Protein AF-H5SAD4-F1 (afdb_monomer)

Foldseek 3Di:
DFAEEEEAQDPVVVVVVVVVLVCQVVVVHDRGGYDYHHQPNGQVCLLPCVLVVCVVCVVVYQAYEYEHEQPDDPRDPCSQVSVCVVCVVSVNNVGYHYDYDYPPVCLVLLAPDPVNCVVLVNPPDPPHLVVVCVVVVQDPPPDSAGPDSVVSSVVSNVVNVVPDDDPPPPPPDDD

pLDDT: mean 84.0, std 15.16, range [41.88, 98.38]

Radius of gyration: 22.65 Å; Cα contacts (8 Å, |Δi|>4): 213; chains: 1; bounding box: 70×38×54 Å

Solvent-accessible surface area (backbone atoms only — not comparable to full-atom values): 10324 Å² total; per-residue (Å²): 124,40,45,32,38,34,44,22,24,39,71,65,55,42,51,49,53,54,60,55,59,73,38,25,74,86,70,76,45,75,85,67,48,71,48,73,43,65,37,93,58,21,38,69,33,42,71,76,41,40,67,71,65,46,59,84,42,55,92,53,25,70,28,42,36,40,40,32,54,62,84,53,93,88,52,64,95,57,57,54,64,52,48,52,51,49,30,50,76,68,72,34,54,91,47,38,50,73,49,59,45,69,91,51,85,57,51,67,58,49,41,95,53,69,65,45,36,51,77,52,64,45,61,94,49,84,68,49,70,69,57,46,34,37,75,71,68,49,22,58,94,88,50,77,45,43,90,48,55,71,60,47,53,53,51,48,47,49,56,38,62,76,66,51,77,77,82,81,80,80,78,82,80,80,130

Mean predicted aligned error: 12.87 Å

Nearest PDB structures (foldseek):
  7dxq-assembly1_E  TM=5.126E-01  e=1.731E-01  Synechococcus elongatus PCC 7942 = FACHB-805
  8xih-assembly1_B  TM=4.634E-01  e=1.624E-01  Mucilaginibacter paludis DSM 18603
  3lfh-assembly2_D  TM=3.566E-01  e=1.258E-01  Caldanaerobacter subterraneus subsp. tengcongensis MB4
  4tlc-assembly1_F  TM=4.748E-01  e=7.053E-01  Synechococcus elongatus PCC 7942 = FACHB-805
  8vuv-assembly1_A  TM=3.720E-01  e=7.490E+00  Homo sapiens

Sequence (175 aa):
MSDLICLVADKNMEAAMVELLKRPAALGIRQIAVEVVVHPRRDPGVFREGIEFLRPLRDKYGHGLLLLDAAWEGAPQDVQGQLDQALVKAGLSHWARAIVIAPELEAWVWSNSPHVDEALGWSGRQPSLRVWLKQKGLWAANEPKPKNPKAAVKSALYEVKSRAPPPSTGRSRRR

Secondary structure (DSSP, 8-state):
-EEEEEEESSHHHHHHHHHHHT-TTTTTS----EEEEE-TTHHHHHHHHHHHHHGGGTTTEEEEEEEEES-STT--TTHHHHHHHHHHHTT-TTTEEEEEE-S-TTTTTTSS-HHHHHHTT-TT-SS-HHHHHHHTTSS-TT-SS-SSHHHHHHHHHHHHHHTPPPP--------

Structure (mmCIF, N/CA/C/O backbone):
data_AF-H5SAD4-F1
#
_entry.id   AF-H5SAD4-F1
#
loop_
_atom_site.group_PDB
_atom_site.id
_atom_site.type_symbol
_atom_site.label_atom_id
_atom_site.label_alt_id
_atom_site.label_comp_id
_atom_site.label_asym_id
_atom_site.label_entity_id
_atom_site.label_seq_id
_atom_site.pdbx_PDB_ins_code
_atom_site.Cartn_x
_atom_site.Cartn_y
_atom_site.Cartn_z
_atom_site.occupancy
_atom_site.B_iso_or_equiv
_atom_site.auth_seq_id
_atom_site.auth_comp_id
_atom_site.auth_asym_id
_atom_site.auth_atom_id
_atom_site.pdbx_PDB_model_num
ATOM 1 N N . MET A 1 1 ? 5.973 -13.635 -20.952 1.00 68.75 1 MET A N 1
ATOM 2 C CA . MET A 1 1 ? 6.290 -12.415 -20.185 1.00 68.75 1 MET A CA 1
ATOM 3 C C . MET A 1 1 ? 5.005 -12.003 -19.494 1.00 68.75 1 MET A C 1
ATOM 5 O O . MET A 1 1 ? 4.001 -11.883 -20.186 1.00 68.75 1 MET A O 1
ATOM 9 N N . SER A 1 2 ? 4.995 -11.936 -18.164 1.00 90.44 2 SER A N 1
ATOM 10 C CA . SER A 1 2 ? 3.792 -11.579 -17.396 1.00 90.44 2 SER A CA 1
ATOM 11 C C . SER A 1 2 ? 3.628 -10.057 -17.369 1.00 90.44 2 SER A C 1
ATOM 13 O O . SER A 1 2 ? 4.614 -9.329 -17.473 1.00 90.44 2 SER A O 1
ATOM 15 N N . ASP A 1 3 ? 2.402 -9.555 -17.255 1.00 95.44 3 ASP A N 1
ATOM 16 C CA . ASP A 1 3 ? 2.142 -8.113 -17.327 1.00 95.44 3 ASP A CA 1
ATOM 17 C C . ASP A 1 3 ? 2.635 -7.382 -16.067 1.00 95.44 3 ASP A C 1
ATOM 19 O O . ASP A 1 3 ? 3.235 -6.314 -16.176 1.00 95.44 3 ASP A O 1
ATOM 23 N N . LEU A 1 4 ? 2.409 -7.952 -14.878 1.00 96.62 4 LEU A N 1
ATOM 24 C CA . LEU A 1 4 ? 2.641 -7.274 -13.600 1.00 96.62 4 LEU A CA 1
ATOM 25 C C . LEU A 1 4 ? 3.204 -8.223 -12.533 1.00 96.62 4 LEU A C 1
ATOM 27 O O . LEU A 1 4 ? 2.667 -9.309 -12.323 1.00 96.62 4 LEU A O 1
ATOM 31 N N . ILE A 1 5 ? 4.230 -7.771 -11.813 1.00 97.88 5 ILE A N 1
ATOM 32 C CA . ILE A 1 5 ? 4.639 -8.333 -10.518 1.00 97.88 5 ILE A CA 1
ATOM 33 C C . ILE A 1 5 ? 4.241 -7.364 -9.403 1.00 97.88 5 ILE A C 1
ATOM 35 O O . ILE A 1 5 ? 4.571 -6.180 -9.454 1.00 97.88 5 ILE A O 1
ATOM 39 N N . CYS A 1 6 ? 3.534 -7.856 -8.389 1.00 97.81 6 CYS A N 1
ATOM 40 C CA . CYS A 1 6 ? 3.118 -7.073 -7.232 1.00 97.81 6 CYS A CA 1
ATOM 41 C C . CYS A 1 6 ? 3.726 -7.646 -5.949 1.00 97.81 6 CYS A C 1
ATOM 43 O O . CYS A 1 6 ? 3.418 -8.772 -5.564 1.00 97.81 6 CYS A O 1
ATOM 45 N N . LEU A 1 7 ? 4.578 -6.873 -5.278 1.00 98.38 7 LEU A N 1
ATOM 46 C CA . LEU A 1 7 ? 5.078 -7.200 -3.946 1.00 98.38 7 LEU A CA 1
ATOM 47 C C . LEU A 1 7 ? 4.188 -6.525 -2.899 1.00 98.38 7 LEU A C 1
ATOM 49 O O . LEU A 1 7 ? 4.099 -5.297 -2.858 1.00 98.38 7 LEU A O 1
ATOM 53 N N . VAL A 1 8 ? 3.558 -7.329 -2.046 1.00 97.94 8 VAL A N 1
ATOM 54 C CA . VAL A 1 8 ? 2.607 -6.877 -1.023 1.00 97.94 8 VAL A CA 1
ATOM 55 C C . VAL A 1 8 ? 3.108 -7.173 0.390 1.00 97.94 8 VAL A C 1
ATOM 57 O O . VAL A 1 8 ? 3.909 -8.088 0.607 1.00 97.94 8 VAL A O 1
ATOM 60 N N . ALA A 1 9 ? 2.618 -6.421 1.373 1.00 95.44 9 ALA A N 1
ATOM 61 C CA . ALA A 1 9 ? 3.025 -6.578 2.767 1.00 95.44 9 ALA A CA 1
ATOM 62 C C . ALA A 1 9 ? 2.377 -7.773 3.487 1.00 95.44 9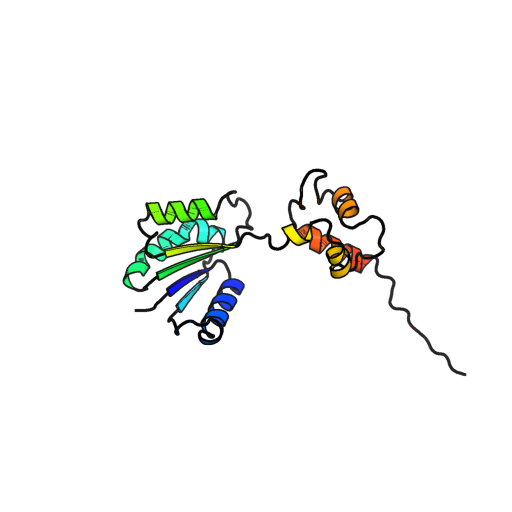 ALA A C 1
ATOM 64 O O . ALA A 1 9 ? 2.989 -8.363 4.379 1.00 95.44 9 ALA A O 1
ATOM 65 N N . ASP A 1 10 ? 1.151 -8.163 3.133 1.00 93.56 10 ASP A N 1
ATOM 66 C CA . ASP A 1 10 ? 0.458 -9.242 3.836 1.00 93.56 10 ASP A CA 1
ATOM 67 C C . ASP A 1 10 ? -0.471 -10.079 2.943 1.00 93.56 10 ASP A C 1
ATOM 69 O O . ASP A 1 10 ? -0.669 -9.822 1.754 1.00 93.56 10 ASP A O 1
ATOM 73 N N . LYS A 1 11 ? -1.039 -11.127 3.548 1.00 91.62 11 LYS A N 1
ATOM 74 C CA . LYS A 1 11 ? -1.951 -12.064 2.885 1.00 91.62 11 LYS A CA 1
ATOM 75 C C . LYS A 1 11 ? -3.326 -11.476 2.571 1.00 91.62 11 LYS A C 1
ATOM 77 O O . LYS A 1 11 ? -3.986 -11.964 1.660 1.00 91.62 11 LYS A O 1
ATOM 82 N N . ASN A 1 12 ? -3.752 -10.435 3.281 1.00 88.25 12 ASN A N 1
ATOM 83 C CA . ASN A 1 12 ? -5.004 -9.755 2.968 1.00 88.25 12 ASN A CA 1
ATOM 84 C C . ASN A 1 12 ? -4.845 -8.929 1.689 1.00 88.25 12 ASN A C 1
ATOM 86 O O . ASN A 1 12 ? -5.708 -8.989 0.818 1.00 88.25 12 ASN A O 1
ATOM 90 N N . MET A 1 13 ? -3.725 -8.214 1.544 1.00 93.62 13 MET A N 1
ATOM 91 C CA . MET A 1 13 ? -3.372 -7.495 0.321 1.00 93.62 13 MET A CA 1
ATOM 92 C C . MET A 1 13 ? -3.187 -8.455 -0.855 1.00 93.62 13 MET A C 1
ATOM 94 O O . MET A 1 13 ? -3.679 -8.173 -1.944 1.00 93.62 13 MET A O 1
ATOM 98 N N . GLU A 1 14 ? -2.541 -9.608 -0.640 1.00 95.81 14 GLU A N 1
ATOM 99 C CA . GLU A 1 14 ? -2.421 -10.651 -1.668 1.00 95.81 14 GLU A CA 1
ATOM 100 C C . GLU A 1 14 ? -3.799 -11.105 -2.155 1.00 95.81 14 GLU A C 1
ATOM 102 O O . GLU A 1 14 ? -4.084 -11.034 -3.350 1.00 95.81 14 GLU A O 1
ATOM 107 N N . ALA A 1 15 ? -4.674 -11.511 -1.230 1.00 90.81 15 ALA A N 1
ATOM 108 C CA . ALA A 1 15 ? -6.022 -11.954 -1.560 1.00 90.81 15 ALA A CA 1
ATOM 109 C C . ALA A 1 15 ? -6.823 -10.856 -2.277 1.00 90.81 15 ALA A C 1
ATOM 111 O O . ALA A 1 15 ? -7.468 -11.129 -3.287 1.00 90.81 15 ALA A O 1
ATOM 112 N N . ALA A 1 16 ? -6.741 -9.609 -1.805 1.00 90.81 16 ALA A N 1
ATOM 113 C CA . ALA A 1 16 ? -7.415 -8.477 -2.428 1.00 90.81 16 ALA A CA 1
ATOM 114 C C . ALA A 1 16 ? -6.942 -8.253 -3.871 1.00 90.81 16 ALA A C 1
ATOM 116 O O . ALA A 1 16 ? -7.773 -8.151 -4.770 1.00 90.81 16 ALA A O 1
ATOM 117 N N . MET A 1 17 ? -5.628 -8.228 -4.112 1.00 93.12 17 MET A N 1
ATOM 118 C CA . MET A 1 17 ? -5.067 -8.034 -5.452 1.00 93.12 17 MET A CA 1
ATOM 119 C C . MET A 1 17 ? -5.424 -9.186 -6.391 1.00 93.12 17 MET A C 1
ATOM 121 O O . MET A 1 17 ? -5.833 -8.950 -7.528 1.00 93.12 17 MET A O 1
ATOM 125 N N . VAL A 1 18 ? -5.325 -10.429 -5.917 1.00 91.88 18 VAL A N 1
ATOM 126 C CA . VAL A 1 18 ? -5.663 -11.615 -6.712 1.00 91.88 18 VAL A CA 1
ATOM 127 C C . VAL A 1 18 ? -7.144 -11.616 -7.098 1.00 91.88 18 VAL A C 1
ATOM 129 O O . VAL A 1 18 ? -7.468 -11.782 -8.272 1.00 91.88 18 VAL A O 1
ATOM 132 N N . GLU A 1 19 ? -8.054 -11.401 -6.148 1.00 91.50 19 GLU A N 1
ATOM 133 C CA . GLU A 1 19 ? -9.496 -11.429 -6.423 1.00 91.50 19 GLU A CA 1
ATOM 134 C C . GLU A 1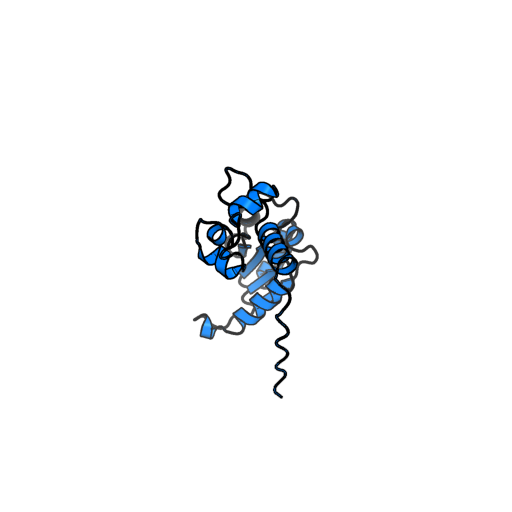 19 ? -9.967 -10.228 -7.253 1.00 91.50 19 GLU A C 1
ATOM 136 O O . GLU A 1 19 ? -10.840 -10.373 -8.112 1.00 91.50 19 GLU A O 1
ATOM 141 N N . LEU A 1 20 ? -9.364 -9.053 -7.058 1.00 90.00 20 LEU A N 1
ATOM 142 C CA . LEU A 1 20 ? -9.660 -7.864 -7.854 1.00 90.00 20 LEU A CA 1
ATOM 143 C C . LEU A 1 20 ? -9.266 -8.070 -9.323 1.00 90.00 20 LEU A C 1
ATOM 145 O O . LEU A 1 20 ? -10.069 -7.837 -10.228 1.00 90.00 20 LEU A O 1
ATOM 149 N N . LEU A 1 21 ? -8.049 -8.560 -9.569 1.00 90.56 21 LEU A N 1
ATOM 150 C CA . LEU A 1 21 ? -7.488 -8.688 -10.918 1.00 90.56 21 LEU A CA 1
ATOM 151 C C . LEU A 1 21 ? -8.024 -9.908 -11.683 1.00 90.56 21 LEU A C 1
ATOM 153 O O . LEU A 1 21 ? -7.925 -9.956 -12.909 1.00 90.56 21 LEU A O 1
ATOM 157 N N . LYS A 1 22 ? -8.699 -10.840 -10.998 1.00 89.25 22 LYS A N 1
ATOM 158 C CA . LYS A 1 22 ? -9.525 -11.888 -11.623 1.00 89.25 22 LYS A CA 1
ATOM 159 C C . LYS A 1 22 ? -10.793 -11.354 -12.296 1.00 89.25 22 LYS A C 1
ATOM 161 O O . LYS A 1 22 ? -11.444 -12.100 -13.026 1.00 89.25 22 LYS A O 1
ATOM 166 N N . ARG A 1 23 ? -11.171 -10.089 -12.072 1.00 90.12 23 ARG A N 1
ATOM 167 C CA . ARG A 1 23 ? -12.424 -9.493 -12.573 1.00 90.12 23 ARG A CA 1
ATOM 168 C C . ARG A 1 23 ? -12.178 -8.335 -13.558 1.00 90.12 23 ARG A C 1
ATOM 170 O O . ARG A 1 23 ? -12.733 -7.254 -13.357 1.00 90.12 23 ARG A O 1
ATOM 177 N N . PRO A 1 24 ? -11.416 -8.529 -14.655 1.00 91.31 24 PRO A N 1
ATOM 178 C CA . PRO A 1 24 ? -11.030 -7.441 -15.561 1.00 91.31 24 PRO A CA 1
ATOM 179 C C . PRO A 1 24 ? -12.234 -6.713 -16.182 1.00 91.31 24 PRO A C 1
ATOM 181 O O . PRO A 1 24 ? -12.224 -5.491 -16.289 1.00 91.31 24 PRO A O 1
ATOM 184 N N . ALA A 1 25 ? -13.319 -7.437 -16.485 1.00 89.94 25 ALA A N 1
ATOM 185 C CA . ALA A 1 25 ? -14.549 -6.848 -17.017 1.00 89.94 25 ALA A CA 1
ATOM 186 C C . ALA A 1 25 ? -15.226 -5.868 -16.040 1.00 89.94 25 ALA A C 1
ATOM 188 O O . ALA A 1 25 ? -15.708 -4.823 -16.462 1.00 89.94 25 ALA A O 1
ATOM 189 N N . ALA A 1 26 ? -15.228 -6.168 -14.735 1.00 90.62 26 ALA A N 1
ATOM 190 C CA . ALA A 1 26 ? -15.792 -5.272 -13.719 1.00 90.62 26 ALA A CA 1
ATOM 191 C C . ALA A 1 26 ? -14.947 -4.002 -13.528 1.00 90.62 26 ALA A C 1
ATOM 193 O O . ALA A 1 26 ? -15.460 -2.977 -13.093 1.00 90.62 26 ALA A O 1
ATOM 194 N N . LEU A 1 27 ? -13.658 -4.082 -13.863 1.00 88.81 27 LEU A N 1
ATOM 195 C CA . LEU A 1 27 ? -12.710 -2.973 -13.823 1.00 88.81 27 LEU A CA 1
ATOM 196 C C . LEU A 1 27 ? -12.656 -2.183 -15.141 1.00 88.81 27 LEU A C 1
ATOM 198 O O . LEU A 1 27 ? -11.978 -1.163 -15.201 1.00 88.81 27 LEU A O 1
ATOM 202 N N . GLY A 1 28 ? -13.330 -2.650 -16.199 1.00 93.06 28 GLY A N 1
ATOM 203 C CA . GLY A 1 28 ? -13.261 -2.033 -17.524 1.00 93.06 28 GLY A CA 1
ATOM 204 C C . GLY A 1 28 ? -11.876 -2.121 -18.176 1.00 93.06 28 GLY A C 1
ATOM 205 O O . GLY A 1 28 ? -11.545 -1.289 -19.018 1.00 93.06 28 GLY A O 1
ATOM 206 N N . ILE A 1 29 ? -11.057 -3.104 -17.791 1.00 92.50 29 ILE A N 1
ATOM 207 C CA . ILE A 1 29 ? -9.709 -3.313 -18.338 1.00 92.50 29 ILE A CA 1
ATOM 208 C C . ILE A 1 29 ? -9.629 -4.629 -19.112 1.00 92.50 29 ILE A C 1
ATOM 210 O O . ILE A 1 29 ? -10.447 -5.534 -18.937 1.00 92.50 29 ILE A O 1
ATOM 214 N N . ARG A 1 30 ? -8.596 -4.767 -19.950 1.00 94.19 30 ARG A N 1
ATOM 215 C CA . ARG A 1 30 ? -8.233 -6.073 -20.514 1.00 94.19 30 ARG A CA 1
ATOM 216 C C . ARG A 1 30 ? -7.761 -7.023 -19.412 1.00 94.19 30 ARG A C 1
ATOM 218 O O . ARG A 1 30 ? -7.295 -6.589 -18.362 1.00 94.19 30 ARG A O 1
ATOM 225 N N . GLN A 1 31 ? -7.790 -8.321 -19.688 1.00 93.25 31 GLN A N 1
ATOM 226 C CA . GLN A 1 31 ? -7.132 -9.288 -18.817 1.00 93.25 31 GLN A CA 1
ATOM 227 C C . GLN A 1 31 ? -5.615 -9.041 -18.783 1.00 93.25 31 GLN A C 1
ATOM 229 O O . GLN A 1 31 ? -4.999 -8.761 -19.817 1.00 93.25 31 GLN A O 1
ATOM 234 N N . ILE A 1 32 ? -5.036 -9.140 -17.586 1.00 93.62 32 ILE A N 1
ATOM 235 C CA . ILE A 1 32 ? -3.598 -9.013 -17.339 1.00 93.62 32 ILE A CA 1
ATOM 236 C C . ILE A 1 32 ? -3.082 -10.243 -16.585 1.00 93.62 32 ILE A C 1
ATOM 238 O O . ILE A 1 32 ? -3.769 -10.777 -15.713 1.00 93.62 32 ILE A O 1
ATOM 242 N N . ALA A 1 33 ? -1.880 -10.703 -16.927 1.00 94.25 33 ALA A N 1
ATOM 243 C CA . ALA A 1 33 ? -1.177 -11.767 -16.219 1.00 94.25 33 ALA A CA 1
ATOM 244 C C . ALA A 1 33 ? -0.401 -11.176 -15.034 1.00 94.25 33 ALA A C 1
ATOM 246 O O . ALA A 1 33 ? 0.531 -10.394 -15.229 1.00 94.25 33 ALA A O 1
ATOM 247 N N . VAL A 1 34 ? -0.787 -11.549 -13.814 1.00 94.75 34 VAL A N 1
ATOM 248 C CA . VAL A 1 34 ? -0.264 -10.942 -12.583 1.00 94.75 34 VAL A CA 1
ATOM 249 C C . VAL A 1 34 ? 0.300 -12.006 -11.663 1.00 94.75 34 VAL A C 1
ATOM 251 O O . VAL A 1 34 ? -0.361 -13.006 -11.390 1.00 94.75 34 VAL A O 1
ATOM 254 N N . GLU A 1 35 ? 1.497 -11.752 -11.151 1.00 96.88 35 GLU A N 1
ATOM 255 C CA . GLU A 1 35 ? 2.071 -12.488 -10.032 1.00 96.88 35 GLU A CA 1
ATOM 256 C C . GLU A 1 35 ? 2.059 -11.596 -8.790 1.00 96.88 35 GLU A C 1
ATOM 258 O O . GLU A 1 35 ? 2.417 -10.418 -8.858 1.00 96.88 35 GLU A O 1
ATOM 263 N N . VAL A 1 36 ? 1.621 -12.144 -7.658 1.00 97.12 36 VAL A N 1
ATOM 264 C CA . VAL A 1 36 ? 1.588 -11.435 -6.376 1.00 97.12 36 VAL A CA 1
ATOM 265 C C . VAL A 1 36 ? 2.456 -12.192 -5.382 1.00 97.12 36 VAL A C 1
ATOM 267 O O . VAL A 1 36 ? 2.298 -13.399 -5.213 1.00 97.12 36 VAL A O 1
ATOM 270 N N . VAL A 1 37 ? 3.377 -11.485 -4.733 1.00 97.81 37 VAL A N 1
ATOM 271 C CA . VAL A 1 37 ? 4.323 -12.046 -3.766 1.00 97.81 37 VAL A CA 1
ATOM 272 C C . VAL A 1 37 ? 4.171 -11.310 -2.446 1.00 97.81 37 VAL A C 1
ATOM 274 O O . VAL A 1 37 ? 4.182 -10.083 -2.406 1.00 97.81 37 VAL A O 1
ATOM 277 N N . VAL A 1 38 ? 4.061 -12.054 -1.347 1.00 98.00 38 VAL A N 1
ATOM 278 C CA . VAL A 1 38 ? 4.033 -11.477 0.002 1.00 98.00 38 VAL A CA 1
ATOM 279 C C . VAL A 1 38 ? 5.450 -11.371 0.539 1.00 98.00 38 VAL A C 1
ATOM 281 O O . VAL A 1 38 ? 6.169 -12.369 0.616 1.00 98.00 38 VAL A O 1
ATOM 284 N N . HIS A 1 39 ? 5.846 -10.175 0.964 1.00 97.75 39 HIS A N 1
ATOM 285 C CA . HIS A 1 39 ? 7.149 -9.983 1.577 1.00 97.75 39 HIS A CA 1
ATOM 286 C C . HIS A 1 39 ? 7.182 -10.589 2.996 1.00 97.75 39 HIS A C 1
ATOM 288 O O . HIS A 1 39 ? 6.336 -10.250 3.829 1.00 97.75 39 HIS A O 1
ATOM 294 N N . PRO A 1 40 ? 8.182 -11.422 3.352 1.00 94.75 40 PRO A N 1
ATOM 295 C CA . PRO A 1 40 ? 8.218 -12.115 4.648 1.00 94.75 40 PRO A CA 1
ATOM 296 C C . PRO A 1 40 ? 8.313 -11.156 5.8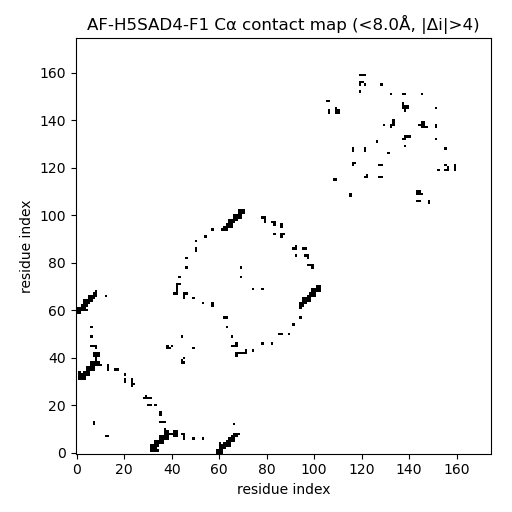43 1.00 94.75 40 PRO A C 1
ATOM 298 O O . PRO A 1 40 ? 7.863 -11.470 6.943 1.00 94.75 40 PRO A O 1
ATOM 301 N N . ARG A 1 41 ? 8.882 -9.964 5.623 1.00 95.31 41 ARG A N 1
ATOM 302 C CA . ARG A 1 41 ? 9.025 -8.904 6.634 1.00 95.31 41 ARG A CA 1
ATOM 303 C C . ARG A 1 41 ? 7.937 -7.828 6.593 1.00 95.31 41 ARG A C 1
ATOM 305 O O . ARG A 1 41 ? 8.137 -6.768 7.179 1.00 95.31 41 ARG A O 1
ATOM 312 N N . ARG A 1 42 ? 6.805 -8.101 5.935 1.00 94.62 42 ARG A N 1
ATOM 313 C CA . ARG A 1 42 ? 5.632 -7.211 5.869 1.00 94.62 42 ARG A CA 1
ATOM 314 C C . ARG A 1 42 ? 5.972 -5.793 5.399 1.00 94.62 42 ARG A C 1
ATOM 316 O O . ARG A 1 42 ? 6.917 -5.641 4.625 1.00 94.62 42 ARG A O 1
ATOM 323 N N . ASP A 1 43 ? 5.242 -4.777 5.862 1.00 95.00 43 ASP A N 1
ATOM 324 C CA . ASP A 1 43 ? 5.397 -3.375 5.454 1.00 95.00 43 ASP A CA 1
ATOM 325 C C . ASP A 1 43 ? 6.832 -2.851 5.623 1.00 95.00 43 ASP A C 1
ATOM 327 O O . ASP A 1 43 ? 7.373 -2.328 4.647 1.00 95.00 43 ASP A O 1
ATOM 331 N N . PRO A 1 44 ? 7.534 -3.073 6.761 1.00 95.69 44 PRO A N 1
ATOM 332 C CA . PRO A 1 44 ? 8.933 -2.660 6.888 1.00 95.69 44 PRO A CA 1
ATOM 333 C C . PRO A 1 44 ? 9.844 -3.306 5.842 1.00 95.69 44 PRO A C 1
ATOM 335 O O . PRO A 1 44 ? 10.812 -2.694 5.394 1.00 95.69 44 PRO A O 1
ATOM 338 N N . GLY A 1 45 ? 9.559 -4.555 5.473 1.00 96.62 45 GLY A N 1
ATOM 339 C CA . GLY A 1 45 ? 10.306 -5.277 4.456 1.00 96.62 45 GLY A CA 1
ATOM 340 C C . GLY A 1 45 ? 10.038 -4.760 3.046 1.00 96.62 45 GLY A C 1
ATOM 341 O O . GLY A 1 45 ? 10.987 -4.474 2.324 1.00 96.62 45 GLY A O 1
ATOM 342 N N . VAL A 1 46 ? 8.768 -4.553 2.682 1.00 97.12 46 VAL A N 1
ATOM 343 C CA . VAL A 1 46 ? 8.400 -3.930 1.399 1.00 97.12 46 VAL A CA 1
ATOM 344 C C . VAL A 1 46 ? 9.046 -2.549 1.277 1.00 97.12 46 VAL A C 1
ATOM 346 O O . VAL A 1 46 ? 9.640 -2.242 0.247 1.00 97.12 46 VAL A O 1
ATOM 349 N N . PHE A 1 47 ? 9.001 -1.748 2.345 1.00 97.69 47 PHE A N 1
ATOM 350 C CA . PHE A 1 47 ? 9.584 -0.410 2.372 1.00 97.69 47 PHE A CA 1
ATOM 351 C C . PHE A 1 47 ? 11.107 -0.417 2.184 1.00 97.69 47 PHE A C 1
ATOM 353 O O . PHE A 1 47 ? 11.641 0.352 1.388 1.00 97.69 47 PHE A O 1
ATOM 360 N N . ARG A 1 48 ? 11.821 -1.279 2.918 1.00 97.00 48 ARG A N 1
ATOM 361 C CA . ARG A 1 48 ? 13.293 -1.278 2.930 1.00 97.00 48 ARG A CA 1
ATOM 362 C C . ARG A 1 48 ? 13.911 -2.025 1.752 1.00 97.00 48 ARG A C 1
ATOM 364 O O . ARG A 1 48 ? 15.030 -1.708 1.367 1.00 97.00 48 ARG A O 1
ATOM 371 N N . GLU A 1 49 ? 13.220 -3.026 1.213 1.00 97.69 49 GLU A N 1
ATOM 372 C CA . GLU A 1 49 ? 13.834 -4.032 0.331 1.00 97.69 49 GLU A CA 1
ATOM 373 C C . GLU A 1 49 ? 13.052 -4.262 -0.954 1.00 97.69 49 GLU A C 1
ATOM 375 O O . GLU A 1 49 ? 13.564 -4.902 -1.869 1.00 97.69 49 GLU A O 1
ATOM 380 N N . GLY A 1 50 ? 11.843 -3.705 -1.071 1.00 97.44 50 GLY A N 1
ATOM 381 C CA . GLY A 1 50 ? 10.989 -3.916 -2.235 1.00 97.44 50 GLY A CA 1
ATOM 382 C C . GLY A 1 50 ? 11.638 -3.486 -3.550 1.00 97.44 50 GLY A C 1
ATOM 383 O O . GLY A 1 50 ? 11.471 -4.154 -4.566 1.00 97.44 50 GLY A O 1
ATOM 384 N N . ILE A 1 51 ? 12.438 -2.417 -3.536 1.00 97.44 51 ILE A N 1
ATOM 385 C CA . ILE A 1 51 ? 13.156 -1.938 -4.726 1.00 97.44 51 ILE A CA 1
ATOM 386 C C . ILE A 1 51 ? 14.186 -2.963 -5.207 1.00 97.44 51 ILE A C 1
ATOM 388 O O . ILE A 1 51 ? 14.208 -3.309 -6.389 1.00 97.44 51 ILE A O 1
ATOM 392 N N . GLU A 1 52 ? 15.009 -3.480 -4.295 1.00 97.44 52 GLU A N 1
ATOM 393 C CA . GLU A 1 52 ? 16.023 -4.486 -4.623 1.00 97.44 52 GLU A CA 1
ATOM 394 C C . GLU A 1 52 ? 15.390 -5.836 -4.968 1.00 97.44 52 GLU A C 1
ATOM 396 O O . GLU A 1 52 ? 15.894 -6.541 -5.839 1.00 97.44 52 GLU A O 1
ATOM 401 N N . PHE A 1 53 ? 14.239 -6.159 -4.372 1.00 97.69 53 PHE A N 1
ATOM 402 C CA . PHE A 1 53 ? 13.437 -7.318 -4.754 1.00 97.69 53 PHE A CA 1
ATOM 403 C C . PHE A 1 53 ? 12.929 -7.220 -6.203 1.00 97.69 53 PHE A C 1
ATOM 405 O O . PHE A 1 53 ? 13.005 -8.192 -6.953 1.00 97.69 53 PHE A O 1
ATOM 412 N N . LEU A 1 54 ? 12.416 -6.055 -6.616 1.00 96.75 54 LEU A N 1
ATOM 413 C CA . LEU A 1 54 ? 11.839 -5.874 -7.951 1.00 96.75 54 LEU A CA 1
ATOM 414 C C . LEU A 1 54 ? 12.889 -5.729 -9.058 1.00 96.75 54 LEU A C 1
ATOM 416 O O . LEU A 1 54 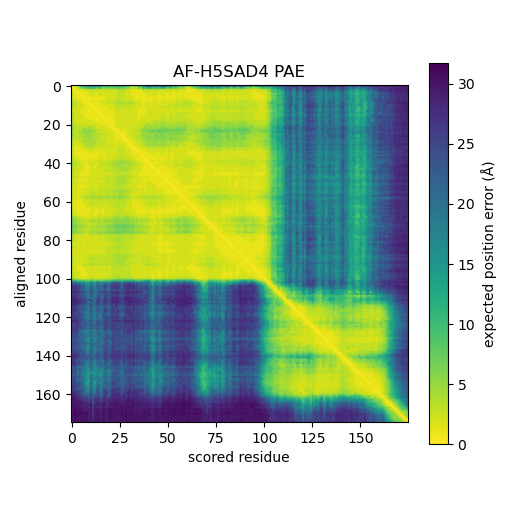? 12.643 -6.155 -10.187 1.00 96.75 54 LEU A O 1
ATOM 420 N N . ARG A 1 55 ? 14.054 -5.140 -8.763 1.00 96.00 55 ARG A N 1
ATOM 421 C CA . ARG A 1 55 ? 15.115 -4.862 -9.746 1.00 96.00 55 ARG A CA 1
ATOM 422 C C . ARG A 1 55 ? 15.463 -6.054 -10.662 1.00 96.00 55 ARG A C 1
ATOM 424 O O . ARG A 1 55 ? 15.454 -5.853 -11.877 1.00 96.00 55 ARG A O 1
ATOM 431 N N . PRO A 1 56 ? 15.729 -7.279 -10.162 1.00 96.38 56 PRO A N 1
ATOM 432 C CA . PRO A 1 56 ? 16.073 -8.421 -11.017 1.00 96.38 56 PRO A CA 1
ATOM 433 C C . PRO A 1 56 ? 14.892 -8.978 -11.829 1.00 96.38 56 PRO A C 1
ATOM 435 O O . PRO A 1 56 ? 15.080 -9.862 -12.664 1.00 96.38 56 PRO A O 1
ATOM 438 N N . LEU A 1 57 ? 13.667 -8.509 -11.582 1.00 96.31 57 LEU A N 1
ATOM 439 C CA . LEU A 1 57 ? 12.453 -8.989 -12.244 1.00 96.31 57 LEU A CA 1
ATOM 440 C C . LEU A 1 57 ? 12.049 -8.120 -13.443 1.00 96.31 57 LEU A C 1
ATOM 442 O O . LEU A 1 57 ? 11.142 -8.496 -14.185 1.00 96.31 57 LEU A O 1
ATOM 446 N N . ARG A 1 58 ? 12.748 -7.004 -13.680 1.00 94.50 58 ARG A N 1
ATOM 447 C CA . ARG A 1 58 ? 12.453 -6.050 -14.758 1.00 94.50 58 ARG A CA 1
ATOM 448 C C . ARG A 1 58 ? 12.336 -6.692 -16.140 1.00 94.50 58 ARG A C 1
ATOM 450 O O . ARG A 1 58 ? 11.450 -6.324 -16.900 1.00 94.50 58 ARG A O 1
ATOM 457 N N . ASP A 1 59 ? 13.187 -7.664 -16.450 1.00 94.00 59 ASP A N 1
ATOM 458 C CA . ASP A 1 59 ? 13.201 -8.305 -17.773 1.00 94.00 59 ASP A CA 1
ATOM 459 C C . ASP A 1 59 ? 12.185 -9.455 -17.896 1.00 94.00 59 ASP A C 1
ATOM 461 O O . ASP A 1 59 ? 12.019 -10.038 -18.966 1.00 94.00 59 ASP A O 1
ATOM 465 N N . LYS A 1 60 ? 11.495 -9.808 -16.802 1.00 95.81 60 LYS A N 1
ATOM 466 C CA . LYS A 1 60 ? 10.497 -10.892 -16.757 1.00 95.81 60 LYS A CA 1
ATOM 467 C C . LYS A 1 60 ? 9.057 -10.380 -16.784 1.00 95.81 60 LYS A C 1
ATOM 469 O O . LYS A 1 60 ? 8.164 -11.115 -17.223 1.00 95.81 60 LYS A O 1
ATOM 474 N N . TYR A 1 61 ? 8.844 -9.141 -16.339 1.00 97.62 61 TYR A N 1
ATOM 475 C CA . TYR A 1 61 ? 7.527 -8.531 -16.180 1.00 97.62 61 TYR A CA 1
ATOM 476 C C . TYR A 1 61 ? 7.432 -7.186 -16.895 1.00 97.62 61 TYR A C 1
ATOM 478 O O . TYR A 1 61 ? 8.375 -6.397 -16.880 1.00 97.62 61 TYR A O 1
ATOM 486 N N . GLY A 1 62 ? 6.262 -6.893 -17.463 1.00 96.94 62 GLY A N 1
ATOM 487 C CA . GLY A 1 62 ? 5.992 -5.599 -18.093 1.00 96.94 62 GLY A CA 1
ATOM 488 C C . GLY A 1 62 ? 6.051 -4.429 -17.109 1.00 96.94 62 GLY A C 1
ATOM 489 O O . GLY A 1 62 ? 6.553 -3.366 -17.464 1.00 96.94 62 GLY A O 1
ATOM 490 N N . HIS A 1 63 ? 5.600 -4.646 -15.869 1.00 97.88 63 HIS A N 1
ATOM 491 C CA . HIS A 1 63 ? 5.550 -3.638 -14.810 1.00 97.88 63 HIS A CA 1
ATOM 492 C C . HIS A 1 63 ? 5.775 -4.228 -13.414 1.00 97.88 63 HIS A C 1
ATOM 494 O O . HIS A 1 63 ? 5.522 -5.412 -13.174 1.00 97.88 63 HIS A O 1
ATOM 500 N N . GLY A 1 64 ? 6.192 -3.370 -12.478 1.00 97.81 64 GLY A N 1
ATOM 501 C CA . GLY A 1 64 ? 6.317 -3.693 -11.054 1.00 97.81 64 GLY A CA 1
ATOM 502 C C . GLY A 1 64 ? 5.423 -2.828 -10.162 1.00 97.81 64 GLY A C 1
ATOM 503 O O . GLY A 1 64 ? 5.218 -1.643 -10.421 1.00 97.81 64 GLY A O 1
ATOM 504 N N . LEU A 1 65 ? 4.909 -3.398 -9.077 1.00 98.25 65 LEU A N 1
ATOM 505 C CA . LEU A 1 65 ? 4.113 -2.680 -8.085 1.00 98.25 65 LEU A CA 1
ATOM 506 C C . LEU A 1 65 ? 4.546 -3.059 -6.667 1.00 98.25 65 LEU A C 1
ATOM 508 O O . LEU A 1 65 ? 4.600 -4.239 -6.330 1.00 98.25 65 LEU A O 1
ATOM 512 N N . LEU A 1 66 ? 4.816 -2.059 -5.832 1.00 98.31 66 LEU A N 1
ATOM 513 C CA . LEU A 1 66 ? 4.945 -2.211 -4.383 1.00 98.31 66 LEU A CA 1
ATOM 514 C C . LEU A 1 66 ? 3.641 -1.763 -3.720 1.00 98.31 66 LEU A C 1
ATOM 516 O O . LEU A 1 66 ? 3.147 -0.683 -4.040 1.00 98.31 66 LEU A O 1
ATOM 520 N N . LEU A 1 67 ? 3.105 -2.562 -2.799 1.00 97.19 67 LEU A N 1
ATOM 521 C CA . LEU A 1 67 ? 1.894 -2.239 -2.044 1.00 97.19 67 LEU A CA 1
ATOM 522 C C . LEU A 1 67 ? 2.104 -2.517 -0.551 1.00 97.19 67 LEU A C 1
ATOM 524 O O . LEU A 1 67 ? 2.438 -3.635 -0.156 1.00 97.19 67 LEU A O 1
ATOM 528 N N . LEU A 1 68 ? 1.911 -1.494 0.274 1.00 95.31 68 LEU A N 1
ATOM 529 C CA . LEU A 1 68 ? 2.098 -1.549 1.725 1.00 95.31 68 LEU A CA 1
ATOM 530 C C . LEU A 1 68 ? 1.241 -0.498 2.430 1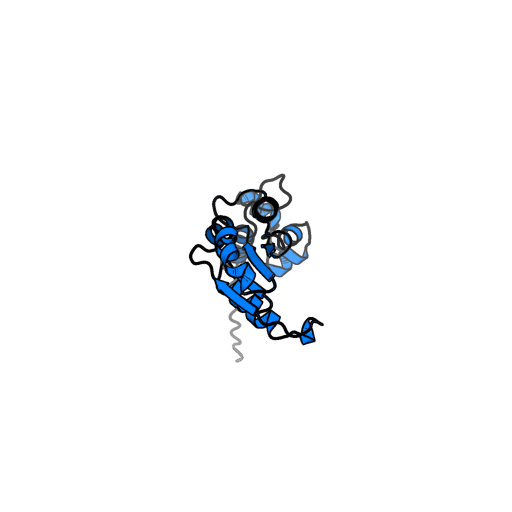.00 95.31 68 LEU A C 1
ATOM 532 O O . LEU A 1 68 ? 0.834 0.482 1.811 1.00 95.31 68 LEU A O 1
ATOM 536 N N . ASP A 1 69 ? 0.995 -0.685 3.721 1.00 91.31 69 ASP A N 1
ATOM 537 C CA . ASP A 1 69 ? 0.377 0.310 4.598 1.00 91.31 69 ASP A CA 1
ATOM 538 C C . ASP A 1 69 ? 1.483 1.049 5.359 1.00 91.31 69 ASP A C 1
ATOM 540 O O . ASP A 1 69 ? 2.448 0.422 5.776 1.00 91.31 69 ASP A O 1
ATOM 544 N N . ALA A 1 70 ? 1.347 2.360 5.576 1.00 88.62 70 ALA A N 1
ATOM 545 C CA . ALA A 1 70 ? 2.240 3.155 6.429 1.00 88.62 70 ALA A CA 1
ATOM 546 C C . ALA A 1 70 ? 2.117 2.852 7.945 1.00 88.62 70 ALA A C 1
ATOM 548 O O . ALA A 1 70 ? 2.820 3.452 8.759 1.00 88.62 70 ALA A O 1
ATOM 549 N N . ALA A 1 71 ? 1.227 1.943 8.355 1.00 85.06 71 ALA A N 1
ATOM 550 C CA . ALA A 1 71 ? 0.906 1.644 9.751 1.00 85.06 71 ALA A CA 1
ATOM 551 C C . ALA A 1 71 ? 1.867 0.655 10.451 1.00 85.06 71 ALA A C 1
ATOM 553 O O . ALA A 1 71 ? 1.435 -0.393 10.942 1.00 85.06 71 ALA A O 1
ATOM 554 N N . TRP A 1 72 ? 3.157 0.985 10.579 1.00 86.50 72 TRP A N 1
ATOM 555 C CA . TRP A 1 72 ? 4.101 0.179 11.372 1.00 86.50 72 TRP A CA 1
ATOM 556 C C . TRP A 1 72 ? 4.989 1.011 12.308 1.00 86.50 72 TRP A C 1
ATOM 558 O O . TRP A 1 72 ? 5.161 2.220 12.155 1.00 86.50 72 TRP A O 1
ATOM 568 N N . GLU A 1 73 ? 5.563 0.355 13.318 1.00 82.25 73 GLU A N 1
ATOM 569 C CA . GLU A 1 73 ? 6.437 1.014 14.291 1.00 82.25 73 GLU A CA 1
ATOM 570 C C . GLU A 1 73 ? 7.741 1.498 13.638 1.00 82.25 73 GLU A C 1
ATOM 572 O O . GLU A 1 73 ? 8.474 0.726 13.017 1.00 82.25 73 GLU A O 1
ATOM 577 N N . GLY A 1 74 ? 8.038 2.791 13.782 1.00 85.12 74 GLY A N 1
ATOM 578 C CA . GLY A 1 74 ? 9.202 3.409 13.146 1.00 85.12 74 GLY A CA 1
ATOM 579 C C . GLY A 1 74 ? 9.031 3.664 11.645 1.00 85.12 74 GLY A C 1
ATOM 580 O O . GLY A 1 74 ? 10.030 3.872 10.953 1.00 85.12 74 GLY A O 1
ATOM 581 N N . ALA A 1 75 ? 7.797 3.641 11.128 1.00 87.38 75 ALA A N 1
ATOM 582 C CA . ALA A 1 75 ? 7.502 4.137 9.789 1.00 87.38 75 ALA A CA 1
ATOM 583 C C . ALA A 1 75 ? 7.909 5.617 9.663 1.00 87.38 75 ALA A C 1
ATOM 585 O O . ALA A 1 75 ? 7.585 6.419 10.548 1.00 87.38 75 ALA A O 1
ATOM 586 N N . PRO A 1 76 ? 8.615 6.011 8.589 1.00 87.00 76 PRO A N 1
ATOM 587 C CA . PRO A 1 76 ? 8.840 7.420 8.300 1.00 87.00 76 PRO A CA 1
ATOM 588 C C . PRO A 1 76 ? 7.524 8.175 8.078 1.00 87.00 76 PRO A C 1
ATOM 590 O O . PRO A 1 76 ? 6.531 7.589 7.662 1.00 87.00 76 PRO A O 1
ATOM 593 N N . GLN A 1 77 ? 7.529 9.495 8.290 1.00 80.88 77 GLN A N 1
ATOM 594 C CA . GLN A 1 77 ? 6.335 10.323 8.062 1.00 80.88 77 GLN A CA 1
ATOM 595 C C . GLN A 1 77 ? 5.876 10.331 6.597 1.00 80.88 77 GLN A C 1
ATOM 597 O O . GLN A 1 77 ? 4.680 10.395 6.337 1.00 80.88 77 GLN A O 1
ATOM 602 N N . ASP A 1 78 ? 6.817 10.255 5.653 1.00 88.44 78 ASP A N 1
ATOM 603 C CA . ASP A 1 78 ? 6.545 10.278 4.214 1.00 88.44 78 ASP A CA 1
ATOM 604 C C . ASP A 1 78 ? 7.073 9.007 3.537 1.00 88.44 78 ASP A C 1
ATOM 606 O O . ASP A 1 78 ? 8.104 8.999 2.865 1.00 88.44 78 ASP A O 1
ATOM 610 N N . VAL A 1 79 ? 6.382 7.892 3.775 1.00 93.00 79 VAL A N 1
ATOM 611 C CA . VAL A 1 79 ? 6.718 6.594 3.170 1.00 93.00 79 VAL A CA 1
ATOM 612 C C . VAL A 1 79 ? 6.603 6.646 1.641 1.00 93.00 79 VAL A C 1
ATOM 614 O O . VAL A 1 79 ? 7.478 6.131 0.945 1.00 93.00 79 VAL A O 1
ATOM 617 N N . GLN A 1 80 ? 5.541 7.273 1.121 1.00 94.69 80 GLN A N 1
ATOM 618 C CA . GLN A 1 80 ? 5.258 7.346 -0.315 1.00 94.69 80 GLN A CA 1
ATOM 619 C C . GLN A 1 80 ? 6.355 8.123 -1.044 1.00 94.69 80 GLN A C 1
ATOM 621 O O . GLN A 1 80 ? 6.978 7.581 -1.956 1.00 94.69 80 GLN A O 1
ATOM 626 N N . GLY A 1 81 ? 6.660 9.345 -0.596 1.00 94.81 81 GLY A N 1
ATOM 627 C CA . GLY A 1 81 ? 7.689 10.170 -1.221 1.00 94.81 81 GLY A CA 1
ATOM 628 C C . GLY A 1 81 ? 9.075 9.529 -1.157 1.00 94.81 81 GLY A C 1
ATOM 629 O O . GLY A 1 81 ? 9.838 9.612 -2.122 1.00 94.81 81 GLY A O 1
ATOM 630 N N . GLN A 1 82 ? 9.399 8.817 -0.073 1.00 96.88 82 GLN A N 1
ATOM 631 C CA . GLN A 1 82 ? 10.665 8.084 0.024 1.00 96.88 82 GLN A CA 1
ATOM 632 C C . GLN A 1 82 ? 10.756 6.918 -0.965 1.00 96.88 82 GLN A C 1
ATOM 634 O O . GLN A 1 82 ? 11.800 6.750 -1.600 1.00 96.88 82 GLN A O 1
ATOM 639 N N . LEU A 1 83 ? 9.685 6.139 -1.139 1.00 97.75 83 LEU A N 1
ATOM 640 C CA . LEU A 1 83 ? 9.659 5.057 -2.126 1.00 97.75 83 LEU A CA 1
ATOM 641 C C . LEU A 1 83 ? 9.699 5.584 -3.562 1.00 97.75 83 LEU A C 1
ATOM 643 O O . LEU A 1 83 ? 10.435 5.036 -4.383 1.00 97.75 83 LEU A O 1
ATOM 647 N N . ASP A 1 84 ? 8.989 6.670 -3.859 1.00 97.25 84 ASP A N 1
ATOM 648 C CA . ASP A 1 84 ? 9.013 7.294 -5.185 1.00 97.25 84 ASP A CA 1
ATOM 649 C C . ASP A 1 84 ? 10.416 7.813 -5.530 1.00 97.25 84 ASP A C 1
ATOM 651 O O . ASP A 1 84 ? 10.941 7.547 -6.616 1.00 97.25 84 ASP A O 1
ATOM 655 N N . GLN A 1 85 ? 11.088 8.474 -4.583 1.00 97.81 85 GLN A N 1
ATOM 656 C CA . GLN A 1 85 ? 12.482 8.887 -4.756 1.00 97.81 85 GLN A CA 1
ATOM 657 C C . GLN A 1 85 ? 13.426 7.690 -4.913 1.00 97.81 85 GLN A C 1
ATOM 659 O O . GLN A 1 85 ? 14.356 7.751 -5.719 1.00 97.81 85 GLN A O 1
ATOM 664 N N . ALA A 1 86 ? 13.212 6.604 -4.166 1.00 97.62 86 ALA A N 1
ATOM 665 C CA . ALA A 1 86 ? 14.016 5.392 -4.285 1.00 97.62 86 ALA A CA 1
ATOM 666 C C . ALA A 1 86 ? 13.845 4.727 -5.662 1.00 97.62 86 ALA A C 1
ATOM 668 O O . ALA A 1 86 ? 14.840 4.342 -6.275 1.00 97.62 86 ALA A O 1
ATOM 669 N N . LEU A 1 87 ? 12.619 4.672 -6.195 1.00 98.00 87 LEU A N 1
ATOM 670 C CA . LEU A 1 87 ? 12.335 4.194 -7.552 1.00 98.00 87 LEU A CA 1
ATOM 671 C C . LEU A 1 87 ? 13.043 5.038 -8.617 1.00 98.00 87 LEU A C 1
ATOM 673 O O . LEU A 1 87 ? 13.620 4.480 -9.551 1.00 98.00 87 LEU A O 1
ATOM 677 N N . VAL A 1 88 ? 13.029 6.368 -8.478 1.00 97.94 88 VAL A N 1
ATOM 678 C CA . VAL A 1 88 ? 13.741 7.276 -9.394 1.00 97.94 88 VAL A CA 1
ATOM 679 C C . VAL A 1 88 ? 15.247 7.037 -9.328 1.00 97.94 88 VAL A C 1
ATOM 681 O O . VAL A 1 88 ? 15.877 6.839 -10.363 1.00 97.94 88 VAL A O 1
ATOM 684 N N . LYS A 1 89 ? 15.824 6.992 -8.121 1.00 97.69 89 LYS A N 1
ATOM 685 C CA . LYS A 1 89 ? 17.262 6.746 -7.920 1.00 97.69 89 LYS A CA 1
ATOM 686 C C . LYS A 1 89 ? 17.706 5.388 -8.465 1.00 97.69 89 LYS A C 1
ATOM 688 O O . LYS A 1 89 ? 18.806 5.280 -8.993 1.00 97.69 89 LYS A O 1
ATOM 693 N N . ALA A 1 90 ? 16.853 4.371 -8.367 1.00 96.62 90 ALA A N 1
ATOM 694 C CA . ALA A 1 90 ? 17.108 3.044 -8.919 1.00 96.62 90 ALA A CA 1
ATOM 695 C C . ALA A 1 90 ? 16.886 2.954 -10.442 1.00 96.62 90 ALA A C 1
ATOM 697 O O . ALA A 1 90 ? 17.121 1.896 -11.025 1.00 96.62 90 ALA A O 1
ATOM 698 N N . GLY A 1 91 ? 16.409 4.022 -11.094 1.00 97.31 91 GLY A N 1
ATOM 699 C CA . GLY A 1 91 ? 16.060 4.002 -12.515 1.00 97.31 91 GLY A CA 1
ATOM 700 C C . GLY A 1 91 ? 14.907 3.045 -12.829 1.00 97.31 91 GLY A C 1
ATOM 701 O O . GLY A 1 91 ? 14.884 2.447 -13.900 1.00 97.31 91 GLY A O 1
ATOM 702 N N . LEU A 1 92 ? 13.983 2.851 -11.884 1.00 97.38 92 LEU A N 1
ATOM 703 C CA . LEU A 1 92 ? 12.816 1.974 -12.017 1.00 97.38 92 LEU A CA 1
ATOM 704 C C . LEU A 1 92 ? 11.500 2.754 -12.100 1.00 97.38 92 LEU A C 1
ATOM 706 O O . LEU A 1 92 ? 10.458 2.154 -12.341 1.00 97.38 92 LEU A O 1
ATOM 710 N N . SER A 1 93 ? 11.518 4.079 -11.944 1.00 96.62 93 SER A N 1
ATOM 711 C CA . SER A 1 93 ? 10.317 4.926 -11.933 1.00 96.62 93 SER A CA 1
ATOM 712 C C . SER A 1 93 ? 9.555 4.987 -13.261 1.00 96.62 93 SER A C 1
ATOM 714 O O . SER A 1 93 ? 8.441 5.498 -13.293 1.00 96.62 93 SER A O 1
ATOM 716 N N . HIS A 1 94 ? 10.081 4.477 -14.373 1.00 96.38 94 HIS A N 1
ATOM 717 C CA . HIS A 1 94 ? 9.314 4.316 -15.619 1.00 96.38 94 HIS A CA 1
ATOM 718 C C . HIS A 1 94 ? 8.604 2.960 -15.714 1.00 96.38 94 HIS A C 1
ATOM 720 O O . HIS A 1 94 ? 7.695 2.804 -16.521 1.00 96.38 94 HIS A O 1
ATOM 726 N N . TRP A 1 95 ? 9.012 1.987 -14.899 1.00 98.00 95 TRP A N 1
ATOM 727 C CA . TRP A 1 95 ? 8.567 0.595 -14.982 1.00 98.00 95 TRP A CA 1
ATOM 728 C C . TRP A 1 95 ? 7.766 0.151 -13.752 1.00 98.00 95 TRP A C 1
ATOM 730 O O . TRP A 1 95 ? 6.809 -0.612 -13.889 1.00 98.00 95 TRP A O 1
ATOM 740 N N . ALA A 1 96 ? 8.111 0.661 -12.569 1.00 98.19 96 ALA A N 1
ATOM 741 C CA . ALA A 1 96 ? 7.467 0.330 -11.309 1.00 98.19 96 ALA A CA 1
ATOM 742 C C . ALA A 1 96 ? 6.813 1.534 -10.616 1.00 98.19 96 ALA A C 1
ATOM 744 O O . ALA A 1 96 ? 7.159 2.697 -10.855 1.00 98.19 96 ALA A O 1
ATOM 745 N N . ARG A 1 97 ? 5.847 1.240 -9.743 1.00 98.19 97 ARG A N 1
ATOM 746 C CA . ARG A 1 97 ? 5.187 2.202 -8.848 1.00 98.19 97 ARG A CA 1
ATOM 747 C C . ARG A 1 97 ? 5.121 1.656 -7.427 1.00 98.19 97 ARG A C 1
ATOM 749 O O . ARG A 1 97 ? 5.034 0.446 -7.236 1.00 98.19 97 ARG A O 1
ATOM 756 N N . ALA A 1 98 ? 5.128 2.551 -6.447 1.00 97.38 98 ALA A N 1
ATOM 757 C CA . ALA A 1 98 ? 4.768 2.235 -5.074 1.00 97.38 98 ALA A CA 1
ATOM 758 C C . ALA A 1 98 ? 3.401 2.842 -4.758 1.00 97.38 98 ALA A C 1
ATOM 760 O O . ALA A 1 98 ? 3.147 3.998 -5.087 1.00 97.38 98 ALA A O 1
ATOM 761 N N . ILE A 1 99 ? 2.530 2.058 -4.133 1.00 95.69 99 ILE A N 1
ATOM 762 C CA . ILE A 1 99 ? 1.261 2.516 -3.579 1.00 95.69 99 ILE A CA 1
ATOM 763 C C . ILE A 1 99 ? 1.329 2.280 -2.079 1.00 95.69 99 ILE A C 1
ATOM 765 O O . ILE A 1 99 ? 1.302 1.141 -1.611 1.00 95.69 99 ILE A O 1
ATOM 769 N N . VAL A 1 100 ? 1.425 3.370 -1.328 1.00 93.50 100 VAL A N 1
ATOM 770 C CA . VAL A 1 100 ? 1.312 3.341 0.123 1.00 93.50 100 VAL A CA 1
ATOM 771 C C . VAL A 1 100 ? -0.130 3.634 0.492 1.00 93.50 100 VAL A C 1
ATOM 773 O O . VAL A 1 100 ? -0.652 4.721 0.244 1.00 93.50 100 VAL A O 1
ATOM 776 N N . ILE A 1 101 ? -0.784 2.657 1.103 1.00 86.56 101 ILE A N 1
ATOM 777 C CA . ILE A 1 101 ? -2.091 2.857 1.706 1.00 86.56 101 ILE A CA 1
ATOM 778 C C . ILE A 1 101 ? -1.852 3.669 2.977 1.00 86.56 101 ILE A C 1
ATOM 780 O O . ILE A 1 101 ? -1.288 3.178 3.949 1.00 86.56 101 ILE A O 1
ATOM 784 N N . ALA A 1 102 ? -2.240 4.942 2.956 1.00 70.00 102 ALA A N 1
ATOM 785 C CA . ALA A 1 102 ? -2.289 5.735 4.173 1.00 70.00 102 ALA A CA 1
ATOM 786 C C . ALA A 1 102 ? -3.476 5.239 5.016 1.00 70.00 102 ALA A C 1
ATOM 788 O O . ALA A 1 102 ? -4.603 5.196 4.506 1.00 70.00 102 ALA A O 1
ATOM 789 N N . PRO A 1 103 ? -3.275 4.878 6.291 1.00 60.12 103 PRO A N 1
ATOM 790 C CA . PRO A 1 103 ? -4.329 4.314 7.122 1.00 60.12 103 PRO A CA 1
ATOM 791 C C . PRO A 1 103 ? -5.303 5.402 7.604 1.00 60.12 103 PRO A C 1
ATOM 793 O O . PRO A 1 103 ? -5.392 5.634 8.799 1.00 60.12 103 PRO A O 1
ATOM 796 N N . GLU A 1 104 ? -6.029 6.107 6.721 1.00 55.41 104 GLU A N 1
ATOM 797 C CA . GLU A 1 104 ? -6.899 7.231 7.128 1.00 55.41 104 GLU A CA 1
ATOM 798 C C . GLU A 1 104 ? -8.187 7.445 6.319 1.00 55.41 104 GLU A C 1
ATOM 800 O O . GLU A 1 104 ? -8.671 8.572 6.202 1.00 55.41 104 GLU A O 1
ATOM 805 N N . LEU A 1 105 ? -8.872 6.376 5.901 1.00 46.53 105 LEU A N 1
ATOM 806 C CA . LEU A 1 105 ? -10.321 6.525 5.676 1.00 46.53 105 LEU A CA 1
ATOM 807 C C . LEU A 1 105 ? -11.077 6.868 6.990 1.00 46.53 105 LEU A C 1
ATOM 809 O O . LEU A 1 105 ? -12.223 7.303 6.955 1.00 46.53 105 LEU A O 1
ATOM 813 N N . GLU A 1 106 ? -10.426 6.734 8.156 1.00 51.94 106 GLU A N 1
ATOM 814 C CA . GLU A 1 106 ? -10.975 7.066 9.478 1.00 51.94 106 GLU A CA 1
ATOM 815 C C . GLU A 1 106 ? -10.845 8.553 9.869 1.00 51.94 106 GLU A C 1
ATOM 817 O O . GLU A 1 106 ? -11.565 9.000 10.755 1.00 51.94 106 GLU A O 1
ATOM 822 N N . ALA A 1 107 ? -10.004 9.379 9.233 1.00 54.03 107 ALA A N 1
ATOM 823 C CA . ALA A 1 107 ? -9.904 10.798 9.623 1.00 54.03 107 ALA A CA 1
ATOM 824 C C . ALA A 1 107 ? -11.223 11.568 9.401 1.00 54.03 107 ALA A C 1
ATOM 826 O O . ALA A 1 107 ? -11.574 12.450 10.183 1.00 54.03 107 ALA A O 1
ATOM 827 N N . TRP A 1 108 ? -11.997 11.185 8.381 1.00 50.38 108 TRP A N 1
ATOM 828 C CA . TRP A 1 108 ? -13.314 11.760 8.091 1.00 50.38 108 TRP A CA 1
ATOM 829 C C . TRP A 1 108 ? -14.377 11.287 9.092 1.00 50.38 108 TRP A C 1
ATOM 831 O O . TRP A 1 108 ? -15.264 12.061 9.454 1.00 50.38 108 TRP A O 1
ATOM 841 N N . VAL A 1 109 ? -14.233 10.058 9.606 1.00 56.88 109 VAL A N 1
ATOM 842 C CA . VAL A 1 109 ? -15.035 9.496 10.711 1.00 56.88 109 VAL A CA 1
ATOM 843 C C . VAL A 1 109 ? -14.847 10.327 11.988 1.00 56.88 109 VAL A C 1
ATOM 845 O O . VAL A 1 109 ? -15.744 10.417 12.807 1.00 56.88 109 VAL A O 1
ATOM 848 N N . TRP A 1 110 ? -13.718 11.012 12.160 1.00 59.66 110 TRP A N 1
ATOM 849 C CA . TRP A 1 110 ? -13.470 11.853 13.337 1.00 59.66 110 TRP A CA 1
ATOM 850 C C . TRP A 1 110 ? -13.863 13.329 13.168 1.00 59.66 110 TRP A C 1
ATOM 852 O O . TRP A 1 110 ? -13.746 14.111 14.116 1.00 59.66 110 TRP A O 1
ATOM 862 N N . SER A 1 111 ? -14.372 13.725 11.996 1.00 57.34 111 SER A N 1
ATOM 863 C CA . SER A 1 111 ? -15.078 15.005 11.859 1.00 57.34 111 SER A CA 1
ATOM 864 C C . SER A 1 111 ? -16.328 15.012 12.759 1.00 57.34 111 SER A C 1
ATOM 866 O O . SER A 1 111 ? -16.762 13.958 13.212 1.00 57.34 111 SER A O 1
ATOM 868 N N . ASN A 1 112 ? -16.925 16.176 13.057 1.00 58.59 112 ASN A N 1
ATOM 869 C CA . ASN A 1 112 ? -18.111 16.300 13.936 1.00 58.59 112 ASN A CA 1
ATOM 870 C C . ASN A 1 112 ? -19.398 15.641 13.358 1.00 58.59 112 ASN A C 1
ATOM 872 O O . ASN A 1 112 ? -20.504 16.117 13.604 1.00 58.59 112 ASN A O 1
ATOM 876 N N . SER A 1 113 ? -19.273 14.590 12.547 1.00 61.84 113 SER A N 1
ATOM 877 C CA . SER A 1 113 ? -20.371 13.852 11.948 1.00 61.84 113 SER A CA 1
ATOM 878 C C . SER A 1 113 ? -21.119 13.043 13.018 1.00 61.84 113 SER A C 1
ATOM 880 O O . SER A 1 113 ? -20.526 12.164 13.646 1.00 61.84 113 SER A O 1
ATOM 882 N N . PRO A 1 114 ? -22.429 13.273 13.204 1.00 64.31 114 PRO A N 1
ATOM 883 C CA . PRO A 1 114 ? -23.242 12.516 14.160 1.00 64.31 114 PRO A CA 1
ATOM 884 C C . PRO A 1 114 ? -23.397 11.033 13.779 1.00 64.31 114 PRO A C 1
ATOM 886 O O . PRO A 1 114 ? -23.678 10.203 14.638 1.00 64.31 114 PRO A O 1
ATOM 889 N N . HIS A 1 115 ? -23.150 10.675 12.514 1.00 67.81 115 HIS A N 1
ATOM 890 C CA . HIS A 1 115 ? -23.248 9.300 12.007 1.00 67.81 115 HIS A CA 1
ATOM 891 C C . HIS A 1 115 ? -22.249 8.336 12.665 1.00 67.81 115 HIS A C 1
ATOM 893 O O . HIS A 1 115 ? -22.423 7.121 12.633 1.00 67.81 115 HIS A O 1
ATOM 899 N N . VAL A 1 116 ? -21.181 8.867 13.256 1.00 72.50 116 VAL A N 1
ATOM 900 C CA . VAL A 1 116 ? -20.099 8.082 13.862 1.00 72.50 116 VAL A CA 1
ATOM 901 C C . VAL A 1 116 ? -20.527 7.565 15.228 1.00 72.50 116 VAL A C 1
ATOM 903 O O . VAL A 1 116 ? -20.315 6.396 15.549 1.00 72.50 116 VAL A O 1
ATOM 906 N N . ASP A 1 117 ? -21.195 8.419 16.002 1.00 77.12 117 ASP A N 1
ATOM 907 C CA . ASP A 1 117 ? -21.801 8.039 17.273 1.00 77.12 117 ASP A CA 1
ATOM 908 C C . ASP A 1 117 ? -22.871 6.961 17.042 1.00 77.12 117 ASP A C 1
ATOM 910 O O . ASP A 1 117 ? -22.938 5.992 17.798 1.00 77.12 117 ASP A O 1
ATOM 914 N N . GLU A 1 118 ? -23.648 7.064 15.960 1.00 77.44 118 GLU A N 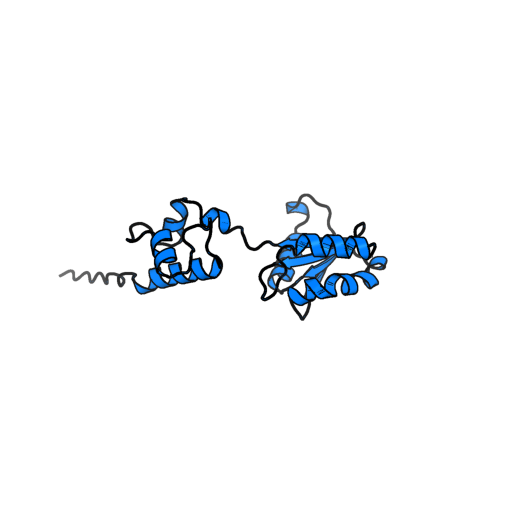1
ATOM 915 C CA . GLU A 1 118 ? -24.631 6.048 15.570 1.00 77.44 118 GLU A CA 1
ATOM 916 C C . GLU A 1 118 ? -23.980 4.717 15.192 1.00 77.44 118 GLU A C 1
ATOM 918 O O . GLU A 1 118 ? -24.302 3.686 15.788 1.00 77.44 118 GLU A O 1
ATOM 923 N N . ALA A 1 119 ? -23.014 4.735 14.272 1.00 76.38 119 ALA A N 1
ATOM 924 C CA . ALA A 1 119 ? -22.334 3.529 13.806 1.00 76.38 119 ALA A CA 1
ATOM 925 C C . ALA A 1 119 ? -21.619 2.765 14.935 1.00 76.38 119 ALA A C 1
ATOM 927 O O . ALA A 1 119 ? -21.503 1.540 14.886 1.00 76.38 119 ALA A O 1
ATOM 928 N N . LEU A 1 120 ? -21.149 3.474 15.966 1.00 77.12 120 LEU A N 1
ATOM 929 C CA . LEU A 1 120 ? -20.470 2.879 17.118 1.00 77.12 120 LEU A CA 1
ATOM 930 C C . LEU A 1 120 ? -21.418 2.497 18.264 1.00 77.12 120 LEU A C 1
ATOM 932 O O . LEU A 1 120 ? -20.954 1.935 19.255 1.00 77.12 120 LEU A O 1
ATOM 936 N N . GLY A 1 121 ? -22.723 2.773 18.165 1.00 81.44 121 GLY A N 1
ATOM 937 C CA . GLY A 1 121 ? -23.679 2.549 19.258 1.00 81.44 121 GLY A CA 1
ATOM 938 C C . GLY A 1 121 ? -23.485 3.504 20.446 1.00 81.44 121 GLY A C 1
ATOM 939 O O . GLY A 1 121 ? -23.835 3.182 21.587 1.00 81.44 121 GLY A O 1
ATOM 940 N N . TRP A 1 122 ? -22.889 4.668 20.185 1.00 84.00 122 TRP A N 1
ATOM 941 C CA . TRP A 1 122 ? -22.660 5.750 21.141 1.00 84.00 122 TRP A CA 1
ATOM 942 C C . TRP A 1 122 ? -23.798 6.781 21.185 1.00 84.00 122 TRP A C 1
ATOM 944 O O . TRP A 1 122 ? -23.824 7.624 22.084 1.00 84.00 122 TRP A O 1
ATOM 954 N N . SER A 1 123 ? -24.760 6.712 20.261 1.00 81.19 123 SER A N 1
ATOM 955 C CA . SER A 1 123 ? -25.935 7.591 20.240 1.00 81.19 123 SER A CA 1
ATOM 956 C C . SER A 1 123 ? -26.642 7.664 21.596 1.00 81.19 123 SER A C 1
ATOM 958 O O . SER A 1 123 ? -26.933 6.646 22.225 1.00 81.19 123 SER A O 1
ATOM 960 N N . GLY A 1 124 ? -26.922 8.887 22.054 1.00 79.00 124 GLY A N 1
ATOM 961 C CA . GLY A 1 124 ? -27.623 9.143 23.317 1.00 79.00 124 GLY A CA 1
ATOM 962 C C . GLY A 1 124 ? -26.783 8.952 24.588 1.00 79.00 124 GLY A C 1
ATOM 963 O O . GLY A 1 124 ? -27.313 9.121 25.686 1.00 79.00 124 GLY A O 1
ATOM 964 N N . ARG A 1 125 ? -25.485 8.626 24.483 1.00 80.44 125 ARG A N 1
ATOM 965 C CA . ARG A 1 125 ? -24.590 8.512 25.646 1.00 80.44 125 ARG A CA 1
ATOM 966 C C . ARG A 1 125 ? -24.025 9.866 26.077 1.00 80.44 125 ARG A C 1
ATOM 968 O O . ARG A 1 125 ? -23.785 10.753 25.262 1.00 80.44 125 ARG A O 1
ATOM 975 N N . GLN A 1 126 ? -23.761 9.988 27.378 1.00 79.94 126 GLN A N 1
ATOM 976 C CA . GLN A 1 126 ? -23.072 11.126 27.986 1.00 79.94 126 GLN A CA 1
ATOM 977 C C . GLN A 1 126 ? -21.841 10.631 28.763 1.00 79.94 126 GLN A C 1
ATOM 979 O O . GLN A 1 126 ? -21.981 9.716 29.581 1.00 79.94 126 GLN A O 1
ATOM 984 N N . PRO A 1 127 ? -20.644 11.208 28.546 1.00 82.44 127 PRO A N 1
ATOM 985 C CA . PRO A 1 127 ? -20.335 12.285 27.596 1.00 82.44 127 PRO A CA 1
ATOM 986 C C . PRO A 1 127 ? -20.311 11.808 26.126 1.00 82.44 127 PRO A C 1
ATOM 988 O O . PRO A 1 127 ? -20.277 10.603 25.855 1.00 82.44 127 PRO A O 1
ATOM 991 N N . SER A 1 128 ? -20.303 12.750 25.172 1.00 83.75 128 SER A N 1
ATOM 992 C CA . SER A 1 128 ? -20.158 12.431 23.741 1.00 83.75 128 SER A CA 1
ATOM 993 C C . SER A 1 128 ? -18.859 11.672 23.466 1.00 83.75 128 SER A C 1
ATOM 995 O O . SER A 1 128 ? -17.881 11.813 24.209 1.00 83.75 128 SER A O 1
ATOM 997 N N . LEU A 1 129 ? -18.824 10.889 22.383 1.00 82.06 129 LEU A N 1
ATOM 998 C CA . LEU A 1 129 ? -17.681 10.038 22.040 1.00 82.06 129 LEU A CA 1
ATOM 999 C C . LEU A 1 129 ? -16.361 10.818 22.046 1.00 82.06 129 LEU A C 1
ATOM 1001 O O . LEU A 1 129 ? -15.372 10.387 22.638 1.00 82.06 129 LEU A O 1
ATOM 1005 N N . ARG A 1 130 ? -16.354 12.014 21.449 1.00 81.19 130 ARG A N 1
ATOM 1006 C CA . ARG A 1 130 ? -15.165 12.872 21.389 1.00 81.19 130 ARG A CA 1
ATOM 1007 C C . ARG A 1 130 ? -14.701 13.328 22.771 1.00 81.19 130 ARG A C 1
ATOM 1009 O O . ARG A 1 130 ? -13.503 13.317 23.046 1.00 81.19 130 ARG A O 1
ATOM 1016 N N . VAL A 1 131 ? -15.624 13.737 23.642 1.00 83.88 131 VAL A N 1
ATOM 1017 C CA . VAL A 1 131 ? -15.286 14.156 25.011 1.00 83.88 131 VAL A CA 1
ATOM 1018 C C . VAL A 1 131 ? -14.778 12.962 25.816 1.00 83.88 131 VAL A C 1
ATOM 1020 O O . VAL A 1 131 ? -13.779 13.090 26.520 1.00 83.88 131 VAL A O 1
ATOM 1023 N N . TRP A 1 132 ? -15.393 11.791 25.654 1.00 87.19 132 TRP A N 1
ATOM 1024 C CA . TRP A 1 132 ? -14.941 10.558 26.291 1.00 87.19 132 TRP A CA 1
ATOM 1025 C C . TRP A 1 132 ? -13.523 10.166 25.849 1.00 87.19 132 TRP A C 1
ATOM 1027 O O . TRP A 1 132 ? -12.664 9.901 26.688 1.00 87.19 132 TRP A O 1
ATOM 1037 N N . LEU A 1 133 ? -13.233 10.209 24.545 1.00 85.44 133 LEU A N 1
ATOM 1038 C CA . LEU A 1 133 ? -11.897 9.926 24.008 1.00 85.44 133 LEU A CA 1
ATOM 1039 C C . LEU A 1 133 ? -10.844 10.920 24.521 1.00 85.44 133 LEU A C 1
ATOM 1041 O O . LEU A 1 133 ? -9.725 10.510 24.837 1.00 85.44 133 LEU A O 1
ATOM 1045 N N . LYS A 1 134 ? -11.207 12.203 24.667 1.00 84.94 134 LYS A N 1
ATOM 1046 C CA . LYS A 1 134 ? -10.348 13.224 25.290 1.00 84.94 134 LYS A CA 1
ATOM 1047 C C . LYS A 1 134 ? -10.078 12.919 26.765 1.00 84.94 134 LYS A C 1
ATOM 1049 O O . LYS A 1 134 ? -8.927 12.946 27.186 1.00 84.94 134 LYS A O 1
ATOM 1054 N N . GLN A 1 135 ? -11.108 12.567 27.536 1.00 86.31 135 GLN A N 1
ATOM 1055 C CA . GLN A 1 135 ? -10.970 12.188 28.949 1.00 86.31 135 GLN A CA 1
ATOM 1056 C C . GLN A 1 135 ? -10.098 10.940 29.140 1.00 86.31 135 GLN A C 1
ATOM 1058 O O . GLN A 1 135 ? -9.377 10.837 30.128 1.00 86.31 135 GLN A O 1
ATOM 1063 N N . LYS A 1 136 ? -10.133 9.999 28.189 1.00 84.56 136 LYS A N 1
ATOM 1064 C CA . LYS A 1 136 ? -9.283 8.799 28.183 1.00 84.56 136 LYS A CA 1
ATOM 1065 C C . LYS A 1 136 ? -7.855 9.049 27.683 1.00 84.56 136 LYS A C 1
ATOM 1067 O O . LYS A 1 136 ? -7.070 8.109 27.647 1.00 84.56 136 LYS A O 1
ATOM 1072 N N . GLY A 1 137 ? -7.518 10.274 27.270 1.00 83.81 137 GLY A N 1
ATOM 1073 C CA . GLY A 1 137 ? -6.207 10.604 26.701 1.00 83.81 137 GLY A CA 1
ATOM 1074 C C . GLY A 1 137 ? -5.946 9.979 25.324 1.00 83.81 137 GLY A C 1
ATOM 1075 O O . GLY A 1 137 ? -4.828 10.044 24.824 1.00 83.81 137 GLY A O 1
ATOM 1076 N N . LEU A 1 138 ? -6.967 9.389 24.694 1.00 82.44 138 LEU A N 1
ATOM 1077 C CA . LEU A 1 138 ? -6.870 8.765 23.371 1.00 82.44 138 LEU A CA 1
ATOM 1078 C C . LEU A 1 138 ? -6.931 9.803 22.242 1.00 82.44 138 LEU A C 1
ATOM 1080 O O . LEU A 1 138 ? -6.548 9.515 21.110 1.00 82.44 138 LEU A O 1
ATOM 108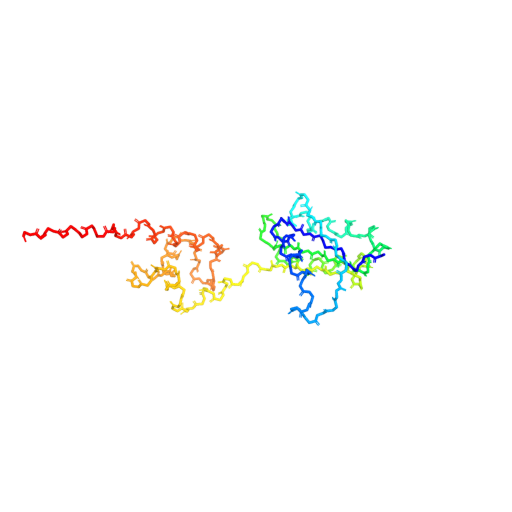4 N N . TRP A 1 139 ? -7.393 11.016 22.552 1.00 80.69 139 TRP A N 1
ATOM 1085 C CA . TRP A 1 139 ? -7.498 12.125 21.614 1.00 80.69 139 TRP A CA 1
ATOM 1086 C C . TRP A 1 139 ? -7.012 13.423 22.259 1.00 80.69 139 TRP A C 1
ATOM 1088 O O . TRP A 1 139 ? -7.572 13.882 23.255 1.00 80.69 139 TRP A O 1
ATOM 1098 N N . ALA A 1 140 ? -5.976 14.035 21.686 1.00 78.69 140 ALA A N 1
ATOM 1099 C CA . ALA A 1 140 ? -5.470 15.323 22.147 1.00 78.69 140 ALA A CA 1
ATOM 1100 C C . ALA A 1 140 ? -6.474 16.461 21.875 1.00 78.69 140 ALA A C 1
ATOM 1102 O O . ALA A 1 140 ? -7.185 16.466 20.869 1.00 78.69 140 ALA A O 1
ATOM 1103 N N . ALA A 1 141 ? -6.526 17.455 22.768 1.00 66.50 141 ALA A N 1
ATOM 1104 C CA . ALA A 1 141 ? -7.537 18.515 22.735 1.00 66.50 141 ALA A CA 1
ATOM 1105 C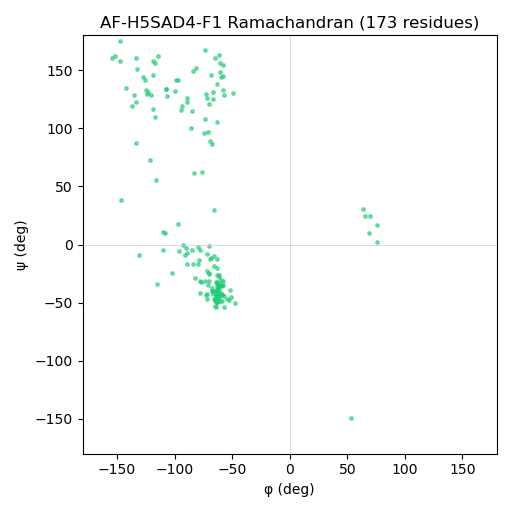 C . ALA A 1 141 ? -7.560 19.323 21.421 1.00 66.50 141 ALA A C 1
ATOM 1107 O O . ALA A 1 141 ? -8.650 19.724 21.000 1.00 66.50 141 ALA A O 1
ATOM 1108 N N . ASN A 1 142 ? -6.396 19.474 20.775 1.00 70.25 142 ASN A N 1
ATOM 1109 C CA . ASN A 1 142 ? -6.166 20.317 19.597 1.00 70.25 142 ASN A CA 1
ATOM 1110 C C . ASN A 1 142 ? -5.909 19.529 18.302 1.00 70.25 142 ASN A C 1
ATOM 1112 O O . ASN A 1 142 ? -5.510 20.121 17.304 1.00 70.25 142 ASN A O 1
ATOM 1116 N N . GLU A 1 143 ? -6.120 18.210 18.294 1.00 70.19 143 GLU A N 1
ATOM 1117 C CA . GLU A 1 143 ? -5.914 17.403 17.088 1.00 70.19 143 GLU A CA 1
ATOM 1118 C C . GLU A 1 143 ? -7.247 17.128 16.364 1.00 70.19 143 GLU A C 1
ATOM 1120 O O . GLU A 1 143 ? -8.271 16.872 17.015 1.00 70.19 143 GLU A O 1
ATOM 1125 N N . PRO A 1 144 ? -7.266 17.152 15.017 1.00 67.50 144 PRO A N 1
ATOM 1126 C CA . PRO A 1 144 ? -8.466 16.861 14.232 1.00 67.50 144 PRO A CA 1
ATOM 1127 C C . PRO A 1 144 ? -8.891 15.385 14.304 1.00 67.50 144 PRO A C 1
ATOM 1129 O O . PRO A 1 144 ? -10.010 15.066 13.921 1.00 67.50 144 PRO A O 1
ATOM 1132 N N . LYS A 1 145 ? -8.032 14.495 14.820 1.00 71.06 145 LYS A N 1
ATOM 1133 C CA . LYS A 1 145 ? -8.254 13.047 14.957 1.00 71.06 145 LYS A CA 1
ATOM 1134 C C . LYS A 1 145 ? -7.457 12.478 16.147 1.00 71.06 145 LYS A C 1
ATOM 1136 O O . LYS A 1 145 ? -6.516 13.132 16.598 1.00 71.06 145 LYS A O 1
ATOM 1141 N N . PRO A 1 146 ? -7.793 11.279 16.650 1.00 75.19 146 PRO A N 1
ATOM 1142 C CA . PRO A 1 146 ? -6.953 10.541 17.593 1.00 75.19 146 PRO A CA 1
ATOM 1143 C C . PRO A 1 146 ? -5.579 10.198 16.998 1.00 75.19 146 PRO A C 1
ATOM 1145 O O . PRO A 1 146 ? -5.484 9.884 15.814 1.00 75.19 146 PRO A O 1
ATOM 1148 N N . LYS A 1 147 ? -4.534 10.135 17.837 1.00 73.19 147 LYS A N 1
ATOM 1149 C CA . LYS A 1 147 ? -3.189 9.681 17.419 1.00 73.19 147 LYS A CA 1
ATOM 1150 C C . LYS A 1 147 ? -3.171 8.240 16.906 1.00 73.19 147 LYS A C 1
ATOM 1152 O O . LYS A 1 147 ? -2.322 7.884 16.099 1.00 73.19 147 LYS A O 1
ATOM 1157 N N . ASN A 1 148 ? -4.092 7.408 17.392 1.00 73.62 148 ASN A N 1
ATOM 1158 C CA . ASN A 1 148 ? -4.293 6.043 16.918 1.00 73.62 148 ASN A CA 1
ATOM 1159 C C . ASN A 1 148 ? -5.801 5.790 16.700 1.00 73.62 148 ASN A C 1
ATOM 1161 O O . ASN A 1 148 ? -6.485 5.338 17.627 1.00 73.62 148 ASN A O 1
ATOM 1165 N N . PRO A 1 149 ? -6.330 6.107 15.501 1.00 74.81 149 PRO A N 1
ATOM 1166 C CA . PRO A 1 149 ? -7.752 5.979 15.160 1.00 74.81 149 PRO A CA 1
ATOM 1167 C C . PRO A 1 149 ? -8.337 4.587 15.451 1.00 74.81 149 PRO A C 1
ATOM 1169 O O . PRO A 1 149 ? -9.325 4.453 16.177 1.00 74.81 149 PRO A O 1
ATOM 1172 N N . LYS A 1 150 ? -7.634 3.533 15.028 1.00 72.19 150 LYS A N 1
ATOM 1173 C CA . LYS A 1 150 ? -8.041 2.136 15.227 1.00 72.19 150 LYS A CA 1
ATOM 1174 C C . LYS A 1 150 ? -8.160 1.757 16.703 1.00 72.19 150 LYS A C 1
ATOM 1176 O O . LYS A 1 150 ? -9.091 1.051 17.098 1.00 72.19 150 LYS A O 1
ATOM 1181 N N . ALA A 1 151 ? -7.218 2.203 17.536 1.00 75.38 151 ALA A N 1
ATOM 1182 C CA . ALA A 1 151 ? -7.279 1.967 18.977 1.00 75.38 151 ALA A CA 1
ATOM 1183 C C . ALA A 1 151 ? -8.444 2.734 19.627 1.00 75.38 151 ALA A C 1
ATOM 1185 O O . ALA A 1 151 ? -9.118 2.189 20.506 1.00 75.38 151 ALA A O 1
ATOM 1186 N N . ALA A 1 152 ? -8.728 3.956 19.164 1.00 79.81 152 ALA A N 1
ATOM 1187 C CA . ALA A 1 152 ? -9.856 4.756 19.633 1.00 79.81 152 ALA A CA 1
ATOM 1188 C C . ALA A 1 152 ? -11.209 4.093 19.312 1.00 79.81 152 ALA A C 1
ATOM 1190 O O . ALA A 1 152 ? -12.025 3.931 20.221 1.00 79.81 152 ALA A O 1
ATOM 1191 N N . VAL A 1 153 ? -11.414 3.607 18.078 1.00 79.12 153 VAL A N 1
ATOM 1192 C CA . VAL A 1 153 ? -12.626 2.854 17.688 1.00 79.12 153 VAL A CA 1
ATOM 1193 C C . VAL A 1 153 ? -12.804 1.600 18.545 1.00 79.12 153 VAL A C 1
ATOM 1195 O O . VAL A 1 153 ? -13.880 1.364 19.094 1.00 79.12 153 VAL A O 1
ATOM 1198 N N . LYS A 1 154 ? -11.744 0.797 18.714 1.00 79.75 154 LYS A N 1
ATOM 1199 C CA . LYS A 1 154 ? -11.804 -0.421 19.542 1.00 79.75 154 LYS A CA 1
ATOM 1200 C C . LYS A 1 154 ? -12.193 -0.117 20.987 1.00 79.75 154 LYS A C 1
ATOM 1202 O O . LYS A 1 154 ? -13.007 -0.837 21.562 1.00 79.75 154 LYS A O 1
ATOM 1207 N N . SER A 1 155 ? -11.630 0.948 21.552 1.00 82.62 155 SER A N 1
ATOM 1208 C CA . SER A 1 155 ? -11.916 1.380 22.922 1.00 82.62 155 SER A CA 1
ATOM 1209 C C . SER A 1 155 ? -13.374 1.819 23.070 1.00 82.62 155 SER A C 1
ATOM 1211 O O . SER A 1 155 ? -14.029 1.446 24.041 1.00 82.62 155 SER A O 1
ATOM 1213 N N . ALA A 1 156 ? -13.905 2.539 22.077 1.00 84.06 156 ALA A N 1
ATOM 1214 C CA . ALA A 1 156 ? -15.305 2.942 22.049 1.00 84.06 156 ALA A CA 1
ATOM 1215 C C . ALA A 1 156 ? -16.252 1.728 21.977 1.00 84.06 156 ALA A C 1
ATOM 1217 O O . ALA A 1 156 ? -17.151 1.589 22.802 1.00 84.06 156 ALA A O 1
ATOM 1218 N N . LEU A 1 157 ? -16.012 0.785 21.061 1.00 82.81 157 LEU A N 1
ATOM 1219 C CA . LEU A 1 157 ? -16.833 -0.429 20.941 1.00 82.81 157 LEU A CA 1
ATOM 1220 C C . LEU A 1 157 ? -16.804 -1.290 22.212 1.00 82.81 157 LEU A C 1
ATOM 1222 O O . LEU A 1 157 ? -17.815 -1.897 22.575 1.00 82.81 157 LEU A O 1
ATOM 1226 N N . TYR A 1 158 ? -15.660 -1.347 22.897 1.00 84.88 158 TYR A N 1
ATOM 1227 C CA . TYR A 1 158 ? -15.538 -2.053 24.170 1.00 84.88 158 TYR A CA 1
ATOM 1228 C C . TYR A 1 158 ? -16.393 -1.403 25.264 1.00 84.88 158 TYR A C 1
ATOM 1230 O O . TYR A 1 158 ? -17.156 -2.099 25.932 1.00 84.88 158 TYR A O 1
ATOM 1238 N N . GLU A 1 159 ? -16.333 -0.075 25.404 1.00 86.31 159 GLU A N 1
ATOM 1239 C CA . GLU A 1 159 ? -17.155 0.673 26.368 1.00 86.31 159 GLU A CA 1
ATOM 1240 C C . GLU A 1 159 ? -18.659 0.570 26.053 1.00 86.31 159 GLU A C 1
ATOM 1242 O O . GLU A 1 159 ? -19.515 0.561 26.946 1.00 86.31 159 GLU A O 1
ATOM 1247 N N . VAL A 1 160 ? -19.012 0.468 24.769 1.00 85.50 160 VAL A N 1
ATOM 1248 C CA . VAL A 1 160 ? -20.402 0.270 24.351 1.00 85.50 160 VAL A CA 1
ATOM 1249 C C . VAL A 1 160 ? -20.928 -1.078 24.812 1.00 85.50 160 VAL A C 1
ATOM 1251 O O . VAL A 1 160 ? -21.998 -1.127 25.422 1.00 85.50 160 VAL A O 1
ATOM 1254 N N . LYS A 1 161 ? -20.145 -2.140 24.603 1.00 83.69 161 LYS A N 1
ATOM 1255 C CA . LYS A 1 161 ? -20.481 -3.504 25.024 1.00 83.69 161 LYS A CA 1
ATOM 1256 C C . LYS A 1 161 ? -20.488 -3.678 26.541 1.00 83.69 161 LYS A C 1
ATOM 1258 O O . LYS A 1 161 ? -21.375 -4.348 27.054 1.00 83.69 161 LYS A O 1
ATOM 1263 N N . SER A 1 162 ? -19.537 -3.080 27.260 1.00 78.06 162 SER A N 1
ATOM 1264 C CA . SER A 1 162 ? -19.413 -3.247 28.716 1.00 78.06 162 SER A CA 1
ATOM 1265 C C . SER A 1 162 ? -20.539 -2.571 29.503 1.00 78.06 162 SER A C 1
ATOM 1267 O O . SER A 1 162 ? -20.856 -3.004 30.608 1.00 78.06 162 SER A O 1
ATOM 1269 N N . ARG A 1 163 ? -21.161 -1.531 28.934 1.00 70.25 163 ARG A N 1
ATOM 1270 C CA . ARG A 1 163 ? -22.277 -0.788 29.545 1.00 70.25 163 ARG A CA 1
ATOM 1271 C C . ARG A 1 163 ? -23.632 -1.031 28.880 1.00 70.25 163 ARG A C 1
ATOM 1273 O O . ARG A 1 163 ? -24.576 -0.292 29.153 1.00 70.25 163 ARG A O 1
ATOM 1280 N N . ALA A 1 164 ? -23.741 -2.009 27.983 1.00 61.81 164 ALA A N 1
ATOM 1281 C CA . ALA A 1 164 ? -25.034 -2.375 27.420 1.00 61.81 164 ALA A CA 1
ATOM 1282 C C . ALA A 1 164 ? -25.922 -2.972 28.533 1.00 61.81 164 ALA A C 1
ATOM 1284 O O . ALA A 1 164 ? -25.448 -3.836 29.276 1.00 61.81 164 ALA A O 1
ATOM 1285 N N . PRO A 1 165 ? -27.186 -2.531 28.686 1.00 53.56 165 PRO A N 1
ATOM 1286 C CA . PRO A 1 165 ? -28.097 -3.169 29.627 1.00 53.56 165 PRO A CA 1
ATOM 1287 C C . PRO A 1 165 ? -28.280 -4.647 29.238 1.00 53.56 165 PRO A C 1
ATOM 1289 O O . PRO A 1 165 ? -28.291 -4.963 28.043 1.00 53.56 165 PRO A O 1
ATOM 1292 N N . PRO A 1 166 ? -28.411 -5.569 30.211 1.00 47.34 166 PRO A N 1
ATOM 1293 C CA . PRO A 1 166 ? -28.677 -6.966 29.899 1.00 47.34 166 PRO A CA 1
ATOM 1294 C C . PRO A 1 166 ? -29.979 -7.078 29.086 1.00 47.34 166 PRO A C 1
ATOM 1296 O O . PRO A 1 166 ? -30.908 -6.296 29.319 1.00 47.34 166 PRO A O 1
ATOM 1299 N N . PRO A 1 167 ? -30.074 -8.028 28.135 1.00 45.09 167 PRO A N 1
ATOM 1300 C CA . PRO A 1 167 ? -31.292 -8.217 27.359 1.00 45.09 167 PRO A CA 1
ATOM 1301 C C . PRO A 1 167 ? -32.463 -8.482 28.309 1.00 45.09 167 PRO A C 1
ATOM 1303 O O . PRO A 1 167 ? -32.381 -9.337 29.194 1.00 45.09 167 PRO A O 1
ATOM 1306 N N . SER A 1 168 ? -33.549 -7.725 28.146 1.00 48.56 168 SER A N 1
ATOM 1307 C CA . SER A 1 168 ? -34.753 -7.874 28.954 1.00 48.56 168 SER A CA 1
ATOM 1308 C C . SER A 1 168 ? -35.354 -9.260 28.715 1.00 48.56 168 SER A C 1
ATOM 1310 O O . SER A 1 168 ? -35.952 -9.548 27.680 1.00 48.56 168 SER A O 1
ATOM 1312 N N . THR A 1 169 ? -35.198 -10.163 29.683 1.00 47.50 169 THR A N 1
ATOM 1313 C CA . THR A 1 169 ? -35.889 -11.453 29.674 1.00 47.50 169 THR A CA 1
ATOM 1314 C C . THR A 1 169 ? -37.378 -11.214 29.916 1.00 47.50 169 THR A C 1
ATOM 1316 O O . THR A 1 169 ? -37.846 -11.199 31.056 1.00 47.50 169 THR A O 1
ATOM 1319 N N . GLY A 1 170 ? -38.132 -11.006 28.838 1.00 41.88 170 GLY A N 1
ATOM 1320 C CA . GLY A 1 170 ? -39.589 -10.958 28.857 1.00 41.88 170 GLY A CA 1
ATOM 1321 C C . GLY A 1 170 ? -40.173 -12.331 29.186 1.00 41.88 170 GLY A C 1
ATOM 1322 O O . GLY A 1 170 ? -40.503 -13.106 28.294 1.00 41.88 170 GLY A O 1
ATOM 1323 N N . ARG A 1 171 ? -40.326 -12.654 30.476 1.00 43.59 171 ARG A N 1
ATOM 1324 C CA . ARG A 1 171 ? -41.177 -13.769 30.916 1.00 43.59 171 ARG A CA 1
ATOM 1325 C C . ARG A 1 171 ? -42.641 -13.351 30.783 1.00 43.59 171 ARG A C 1
ATOM 1327 O O . ARG A 1 171 ? -43.209 -12.747 31.688 1.00 43.59 171 ARG A O 1
ATOM 1334 N N . SER A 1 172 ? -43.263 -13.719 29.666 1.00 44.09 172 SER A N 1
ATOM 1335 C CA . SER A 1 172 ? -44.721 -13.765 29.555 1.00 44.09 172 SER A CA 1
ATOM 1336 C C . SER A 1 172 ? -45.238 -14.9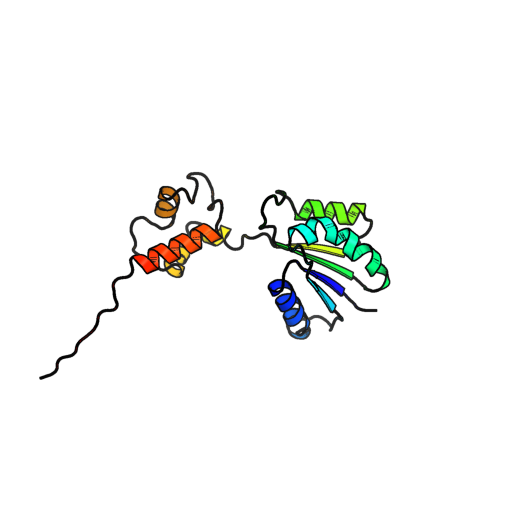37 30.396 1.00 44.09 172 SER A C 1
ATOM 1338 O O . SER A 1 172 ? -45.198 -16.089 29.975 1.00 44.09 172 SER A O 1
ATOM 1340 N N . ARG A 1 173 ? -45.677 -14.661 31.629 1.00 46.53 173 ARG A N 1
ATOM 1341 C CA . ARG A 1 173 ? -46.594 -15.551 32.351 1.00 46.53 173 ARG A CA 1
ATOM 1342 C C . ARG A 1 173 ? -48.008 -15.168 31.927 1.00 46.53 173 ARG A C 1
ATOM 1344 O O . ARG A 1 173 ? -48.548 -14.191 32.437 1.00 46.53 173 ARG A O 1
ATOM 1351 N N . ARG A 1 174 ? -48.597 -15.925 31.002 1.00 48.06 174 ARG A N 1
ATOM 1352 C CA . ARG A 1 174 ? -50.054 -15.953 30.841 1.00 48.06 174 ARG A CA 1
ATOM 1353 C C . ARG A 1 174 ? -50.611 -17.042 31.757 1.00 48.06 174 ARG A C 1
ATOM 1355 O O . ARG A 1 174 ? -50.136 -18.175 31.719 1.00 48.06 174 ARG A O 1
ATOM 1362 N N . ARG A 1 175 ? -51.511 -16.616 32.642 1.00 54.84 175 ARG A N 1
ATOM 1363 C CA . ARG A 1 175 ? -52.480 -17.461 33.344 1.00 54.84 175 ARG A CA 1
ATOM 1364 C C . ARG A 1 175 ? -53.601 -17.832 32.384 1.00 54.84 175 ARG A C 1
ATOM 1366 O O . ARG A 1 175 ? -53.831 -17.026 31.453 1.00 54.84 175 ARG A O 1
#